Protein AF-M4BR35-F1 (afdb_monomer_lite)

pLDDT: mean 74.34, std 23.54, range [33.91, 97.56]

Organism: Hyaloperonospora arabidopsidis (strain Emoy2) (NCBI:txid559515)

Sequence (180 aa):
MVWLHRPTLPHSISLPHTEIKCNARQTLQVVRNRQRARSVISALSMPTARTSEDPALSSRKRKTDDFEWEASKENVMPLKRGRNVVDLNQALRAHDSVQTKLRLETEMKTREAAIAAYAGDDPLAHWLEYVRWLEVQMPEDTRKKFKVLEKCTRELKDDRKYRNDMRYVRLWIQYVRSVL

Structure (mmCIF, N/CA/C/O backbone):
data_AF-M4BR35-F1
#
_entry.id   AF-M4BR35-F1
#
loop_
_atom_site.group_PDB
_atom_site.id
_atom_site.type_symbol
_atom_site.label_atom_id
_atom_site.label_alt_id
_atom_site.label_comp_id
_atom_site.label_asym_id
_atom_site.label_entity_id
_atom_site.label_seq_id
_atom_site.pdbx_PDB_ins_code
_atom_site.Cartn_x
_atom_site.Cartn_y
_atom_site.Cartn_z
_atom_site.occupancy
_atom_site.B_iso_or_equiv
_atom_site.auth_seq_id
_atom_site.auth_comp_id
_atom_site.auth_asym_id
_atom_site.auth_atom_id
_atom_site.pdbx_PDB_model_num
ATOM 1 N N . MET A 1 1 ? 7.919 -36.084 62.507 1.00 41.22 1 MET A N 1
ATOM 2 C CA . MET A 1 1 ? 7.441 -36.884 61.360 1.00 41.22 1 MET A CA 1
ATOM 3 C C . MET A 1 1 ? 6.099 -36.337 60.903 1.00 41.22 1 MET A C 1
ATOM 5 O O . MET A 1 1 ? 5.109 -36.693 61.513 1.00 41.22 1 MET A O 1
ATOM 9 N N . VAL A 1 2 ? 6.057 -35.480 59.879 1.00 37.47 2 VAL A N 1
ATOM 10 C CA . VAL A 1 2 ? 4.869 -35.292 59.024 1.00 37.47 2 VAL A CA 1
ATOM 11 C C . VAL A 1 2 ? 5.390 -34.863 57.652 1.00 37.47 2 VAL A C 1
ATOM 13 O O . VAL A 1 2 ? 5.970 -33.790 57.509 1.00 37.47 2 VAL A O 1
ATOM 16 N N . TRP A 1 3 ? 5.262 -35.750 56.670 1.00 36.62 3 TRP A N 1
ATOM 17 C CA . TRP A 1 3 ? 5.590 -35.493 55.272 1.00 36.62 3 TRP A CA 1
ATOM 18 C C . TRP A 1 3 ? 4.467 -34.658 54.652 1.00 36.62 3 TRP A C 1
ATOM 20 O O . TRP A 1 3 ? 3.319 -35.099 54.628 1.00 36.62 3 TRP A O 1
ATOM 30 N N . LEU A 1 4 ? 4.787 -33.462 54.147 1.00 40.19 4 LEU A N 1
ATOM 31 C CA . LEU A 1 4 ? 3.854 -32.668 53.349 1.00 40.19 4 LEU A CA 1
ATOM 32 C C . LEU A 1 4 ? 3.555 -33.400 52.033 1.00 40.19 4 LEU A C 1
ATOM 34 O O . LEU A 1 4 ? 4.441 -33.590 51.200 1.00 40.19 4 LEU A O 1
ATOM 38 N N . HIS A 1 5 ? 2.296 -33.788 51.842 1.00 39.56 5 HIS A N 1
ATOM 39 C CA . HIS A 1 5 ? 1.779 -34.213 50.546 1.00 39.56 5 HIS A CA 1
ATOM 40 C C . HIS A 1 5 ? 1.753 -33.021 49.585 1.00 39.56 5 HIS A C 1
ATOM 42 O O . HIS A 1 5 ? 1.086 -32.015 49.819 1.00 39.56 5 HIS A O 1
ATOM 48 N N . ARG A 1 6 ? 2.518 -33.150 48.501 1.00 41.19 6 ARG A N 1
ATOM 49 C CA . ARG A 1 6 ? 2.581 -32.211 47.382 1.00 41.19 6 ARG A CA 1
ATOM 50 C C . ARG A 1 6 ? 1.513 -32.606 46.348 1.00 41.19 6 ARG A C 1
ATOM 52 O O . ARG A 1 6 ? 1.383 -33.798 46.073 1.00 41.19 6 ARG A O 1
ATOM 59 N N . PRO A 1 7 ? 0.766 -31.652 45.768 1.00 41.94 7 PRO A N 1
ATOM 60 C CA . PRO A 1 7 ? -0.259 -31.948 44.773 1.00 41.94 7 PRO A CA 1
ATOM 61 C C . PRO A 1 7 ? 0.361 -32.427 43.454 1.00 41.94 7 PRO A C 1
ATOM 63 O O . PRO A 1 7 ? 1.405 -31.937 43.013 1.00 41.94 7 PRO A O 1
ATOM 66 N N . THR A 1 8 ? -0.300 -33.405 42.842 1.00 47.12 8 THR A N 1
ATOM 67 C CA . THR A 1 8 ? 0.032 -34.022 41.558 1.00 47.12 8 THR A CA 1
ATOM 68 C C . THR A 1 8 ? -0.237 -33.057 40.399 1.00 47.12 8 THR A C 1
ATOM 70 O O . THR A 1 8 ? -1.318 -32.489 40.271 1.00 47.12 8 THR A O 1
ATOM 73 N N . LEU A 1 9 ? 0.771 -32.864 39.546 1.00 48.06 9 LEU A N 1
ATOM 74 C CA . LEU A 1 9 ? 0.656 -32.160 38.266 1.00 48.06 9 LEU A CA 1
ATOM 75 C C . LEU A 1 9 ? 0.062 -33.114 37.215 1.00 48.06 9 LEU A C 1
ATOM 77 O O . LEU A 1 9 ? 0.512 -34.260 37.145 1.00 48.06 9 LEU A O 1
ATOM 81 N N . PRO A 1 10 ? -0.889 -32.680 36.369 1.00 43.38 10 PRO A N 1
ATOM 82 C CA . PRO A 1 10 ? -1.291 -33.459 35.211 1.00 43.38 10 PRO A CA 1
ATOM 83 C C . PRO A 1 10 ? -0.211 -33.423 34.119 1.00 43.38 10 PRO A C 1
ATOM 85 O O . PRO A 1 10 ? 0.527 -32.453 33.946 1.00 43.38 10 PRO A O 1
ATOM 88 N N . HIS A 1 11 ? -0.138 -34.547 33.420 1.00 37.94 11 HIS A N 1
ATOM 89 C CA . HIS A 1 11 ? 0.906 -34.983 32.507 1.00 37.94 11 HIS A CA 1
ATOM 90 C C . HIS A 1 11 ? 1.257 -33.992 31.386 1.00 37.94 11 HIS A C 1
ATOM 92 O O . HIS A 1 11 ? 0.390 -33.468 30.689 1.00 37.94 11 HIS A O 1
ATOM 98 N N . SER A 1 12 ? 2.565 -33.812 31.171 1.00 39.19 12 SER A N 1
ATOM 99 C CA . SER A 1 12 ? 3.146 -33.167 29.995 1.00 39.19 12 SER A CA 1
ATOM 100 C C . SER A 1 12 ? 2.743 -33.909 28.720 1.00 39.19 12 SER A C 1
ATOM 102 O O . SER A 1 12 ? 3.175 -35.034 28.481 1.00 39.19 12 SER A O 1
ATOM 104 N N . ILE A 1 13 ? 1.951 -33.254 27.876 1.00 39.59 13 ILE A N 1
ATOM 105 C CA . ILE A 1 13 ? 1.750 -33.657 26.485 1.00 39.59 13 ILE A CA 1
ATOM 106 C C . ILE A 1 13 ? 2.968 -33.162 25.705 1.00 39.59 13 ILE A C 1
ATOM 108 O O . ILE A 1 13 ? 3.185 -31.961 25.545 1.00 39.59 13 ILE A O 1
ATOM 112 N N . SER A 1 14 ? 3.789 -34.104 25.253 1.00 39.69 14 SER A N 1
ATOM 113 C CA . SER A 1 14 ? 4.893 -33.869 24.329 1.00 39.69 14 SER A CA 1
ATOM 114 C C . SER A 1 14 ? 4.343 -33.451 22.962 1.00 39.69 14 SER A C 1
ATOM 116 O O . SER A 1 14 ? 3.806 -34.278 22.224 1.00 39.69 14 SER A O 1
ATOM 118 N N . LEU A 1 15 ? 4.482 -32.173 22.612 1.00 44.53 15 LEU A N 1
ATOM 119 C CA . LEU A 1 15 ? 4.311 -31.706 21.236 1.00 44.53 15 LEU A CA 1
ATOM 120 C C . LEU A 1 15 ? 5.561 -32.079 20.416 1.00 44.53 15 LEU A C 1
ATOM 122 O O . LEU A 1 15 ? 6.677 -31.828 20.879 1.00 44.53 15 LEU A O 1
ATOM 126 N N . PRO A 1 16 ? 5.421 -32.651 19.208 1.00 37.56 16 PRO A N 1
ATOM 127 C CA . PRO A 1 16 ? 6.561 -32.884 18.336 1.00 37.56 16 PRO A CA 1
ATOM 128 C C . PRO A 1 16 ? 7.120 -31.543 17.843 1.00 37.56 16 PRO A C 1
ATOM 130 O O . PRO A 1 16 ? 6.427 -30.736 17.226 1.00 37.56 16 PRO A O 1
ATOM 133 N N . HIS A 1 17 ? 8.401 -31.321 18.125 1.00 34.62 17 HIS A N 1
ATOM 134 C CA . HIS A 1 17 ? 9.188 -30.195 17.642 1.00 34.62 17 HIS A CA 1
ATOM 135 C C . HIS A 1 17 ? 9.397 -30.322 16.126 1.00 34.62 17 HIS A C 1
ATOM 137 O O . HIS A 1 17 ? 10.342 -30.964 15.665 1.00 34.62 17 HIS A O 1
ATOM 143 N N . THR A 1 18 ? 8.514 -29.724 15.329 1.00 39.00 18 THR A N 1
ATOM 144 C CA . THR A 1 18 ? 8.791 -29.499 13.908 1.00 39.00 18 THR A CA 1
ATOM 145 C C . THR A 1 18 ? 9.666 -28.260 13.781 1.00 39.00 18 THR A C 1
ATOM 147 O O . THR A 1 18 ? 9.183 -27.129 13.832 1.00 39.00 18 THR A O 1
ATOM 150 N N . GLU A 1 19 ? 10.971 -28.482 13.620 1.00 34.25 19 GLU A N 1
ATOM 151 C CA . GLU A 1 19 ? 11.902 -27.466 13.137 1.00 34.25 19 GLU A CA 1
ATOM 152 C C . GLU A 1 19 ? 11.433 -26.959 11.769 1.00 34.25 19 GLU A C 1
ATOM 154 O O . GLU A 1 19 ? 11.676 -27.586 10.736 1.00 34.25 19 GLU A O 1
ATOM 159 N N . ILE A 1 20 ? 10.798 -25.789 11.734 1.00 38.06 20 ILE A N 1
ATOM 160 C CA . ILE A 1 20 ? 10.656 -25.028 10.495 1.00 38.06 20 ILE A CA 1
ATOM 161 C C . ILE A 1 20 ? 12.033 -24.430 10.202 1.00 38.06 20 ILE A C 1
ATOM 163 O O . ILE A 1 20 ? 12.362 -23.314 10.607 1.00 38.06 20 ILE A O 1
ATOM 167 N N . LYS A 1 21 ? 12.878 -25.202 9.511 1.00 34.31 21 LYS A N 1
ATOM 168 C CA . LYS A 1 21 ? 14.114 -24.693 8.911 1.00 34.31 21 LYS A CA 1
ATOM 169 C C . LYS A 1 21 ? 13.733 -23.699 7.817 1.00 34.31 21 LYS A C 1
ATOM 171 O O . LYS A 1 21 ? 13.476 -24.062 6.674 1.00 34.31 21 LYS A O 1
ATOM 176 N N . CYS A 1 22 ? 13.683 -22.425 8.196 1.00 38.78 22 CYS A N 1
ATOM 177 C CA . CYS A 1 22 ? 13.544 -21.297 7.289 1.00 38.78 22 CYS A CA 1
ATOM 178 C C . CYS A 1 22 ? 14.771 -21.272 6.363 1.00 38.78 22 CYS A C 1
ATOM 180 O O . CYS A 1 22 ? 15.857 -20.837 6.751 1.00 38.78 22 CYS A O 1
ATOM 182 N N . ASN A 1 23 ? 14.629 -21.816 5.151 1.00 42.66 23 ASN A N 1
ATOM 183 C CA . ASN A 1 23 ? 15.702 -21.882 4.165 1.00 42.66 23 ASN A CA 1
ATOM 184 C C . ASN A 1 23 ? 15.922 -20.500 3.526 1.00 42.66 23 ASN A C 1
ATOM 186 O O . ASN A 1 23 ? 15.567 -20.247 2.378 1.00 42.66 23 ASN A O 1
ATOM 190 N N . ALA A 1 24 ? 16.541 -19.595 4.280 1.00 45.62 24 ALA A N 1
ATOM 191 C CA . ALA A 1 24 ? 16.935 -18.260 3.833 1.00 45.62 24 ALA A CA 1
ATOM 192 C C . ALA A 1 24 ? 18.138 -18.263 2.859 1.00 45.62 24 ALA A C 1
ATOM 194 O O . ALA A 1 24 ? 18.714 -17.211 2.589 1.00 45.62 24 ALA A O 1
ATOM 195 N N . ARG A 1 25 ? 18.555 -19.428 2.335 1.00 41.41 25 ARG A N 1
ATOM 196 C CA . ARG A 1 25 ? 19.744 -19.558 1.472 1.00 41.41 25 ARG A CA 1
ATOM 197 C C . ARG A 1 25 ? 19.449 -19.743 -0.017 1.00 41.41 25 ARG A C 1
ATOM 199 O O . ARG A 1 25 ? 20.363 -19.546 -0.811 1.00 41.41 25 ARG A O 1
ATOM 206 N N . GLN A 1 26 ? 18.211 -20.020 -0.433 1.00 39.50 26 GLN A N 1
ATOM 207 C CA . GLN A 1 26 ? 17.897 -20.187 -1.866 1.00 39.50 26 GLN A CA 1
ATOM 208 C C . GLN A 1 26 ? 17.658 -18.871 -2.629 1.00 39.50 26 GLN A C 1
ATOM 210 O O . GLN A 1 26 ? 17.793 -18.836 -3.851 1.00 39.50 26 GLN A O 1
ATOM 215 N N . THR A 1 27 ? 17.412 -17.757 -1.939 1.00 42.88 27 THR A N 1
ATOM 216 C CA . THR A 1 27 ? 17.122 -16.452 -2.564 1.00 42.88 27 THR A CA 1
ATOM 217 C C . THR A 1 27 ? 18.364 -15.699 -3.058 1.00 42.88 27 THR A C 1
ATOM 219 O O . THR A 1 27 ? 18.249 -14.837 -3.925 1.00 42.88 27 THR A O 1
ATOM 222 N N . LEU A 1 28 ? 19.567 -16.030 -2.572 1.00 41.03 28 LEU A N 1
ATOM 223 C CA . LEU A 1 28 ? 20.805 -15.343 -2.982 1.00 41.03 28 LEU A CA 1
ATOM 224 C C . LEU A 1 28 ? 21.430 -15.919 -4.264 1.00 41.03 28 LEU A C 1
ATOM 226 O O . LEU A 1 28 ? 22.119 -15.197 -4.987 1.00 41.03 28 LEU A O 1
ATOM 230 N N . GLN A 1 29 ? 21.179 -17.191 -4.590 1.00 34.50 29 GLN A N 1
ATOM 231 C CA . GLN A 1 29 ? 21.752 -17.827 -5.785 1.00 34.50 29 GLN A CA 1
ATOM 232 C C . GLN A 1 29 ? 21.056 -17.402 -7.083 1.00 34.50 29 GLN A C 1
ATOM 234 O O . GLN A 1 29 ? 21.729 -17.213 -8.097 1.00 34.50 29 GLN A O 1
ATOM 239 N N . VAL A 1 30 ? 19.743 -17.161 -7.054 1.00 45.56 30 VAL A N 1
ATOM 240 C CA . VAL A 1 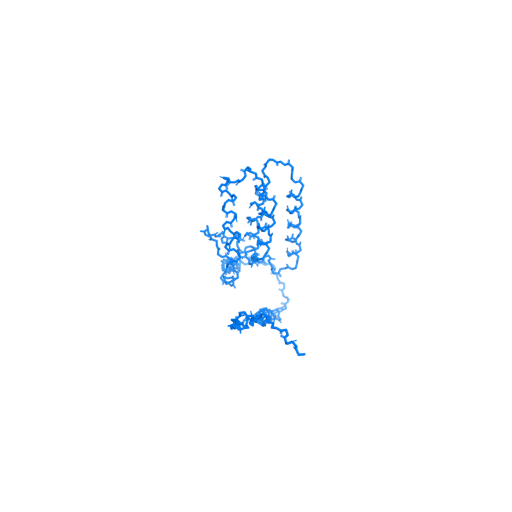30 ? 18.988 -16.725 -8.242 1.00 45.56 30 VAL A CA 1
ATOM 241 C C . VAL A 1 30 ? 19.337 -15.279 -8.622 1.00 45.56 30 VAL A C 1
ATOM 243 O O . VAL A 1 30 ? 19.578 -14.991 -9.794 1.00 45.56 30 VAL A O 1
ATOM 246 N N . VAL A 1 31 ? 19.485 -14.382 -7.639 1.00 45.69 31 VAL A N 1
ATOM 247 C CA . VAL A 1 31 ? 19.878 -12.976 -7.870 1.00 45.69 31 VAL A CA 1
ATOM 248 C C . VAL A 1 31 ? 21.315 -12.873 -8.399 1.00 45.69 31 VAL A C 1
ATOM 250 O O . VAL A 1 31 ? 21.578 -12.132 -9.348 1.00 45.69 31 VAL A O 1
ATOM 253 N N . ARG A 1 32 ? 22.239 -13.674 -7.848 1.00 38.03 32 ARG A N 1
ATOM 254 C CA . ARG A 1 32 ? 23.647 -13.707 -8.276 1.00 38.03 32 ARG A CA 1
ATOM 255 C C . ARG A 1 32 ? 23.819 -14.281 -9.688 1.00 38.03 32 ARG A C 1
ATOM 257 O O . ARG A 1 32 ? 24.641 -13.775 -10.454 1.00 38.03 32 ARG A O 1
ATOM 264 N N . ASN A 1 33 ? 23.018 -15.278 -10.070 1.00 40.47 33 ASN A N 1
ATOM 265 C CA . ASN A 1 33 ? 23.032 -15.824 -11.432 1.00 40.47 33 ASN A CA 1
ATOM 266 C C . ASN A 1 33 ? 22.436 -14.851 -12.465 1.00 40.47 33 ASN A C 1
ATOM 268 O O . ASN A 1 33 ? 22.933 -14.788 -13.591 1.00 40.47 33 ASN A O 1
ATOM 272 N N . ARG A 1 34 ? 21.458 -14.020 -12.073 1.00 46.47 34 ARG A N 1
ATOM 273 C CA . ARG A 1 34 ? 20.870 -12.979 -12.940 1.00 46.47 34 ARG A CA 1
ATOM 274 C C . ARG A 1 34 ? 21.866 -11.854 -13.267 1.00 46.47 34 ARG A C 1
ATOM 276 O O . ARG A 1 34 ? 21.879 -11.352 -14.388 1.00 46.47 34 ARG A O 1
ATOM 283 N N . GLN A 1 35 ? 22.748 -11.501 -12.326 1.00 43.22 35 GLN A N 1
ATOM 284 C CA . GLN A 1 35 ? 23.810 -10.504 -12.539 1.00 43.22 35 GLN A CA 1
ATOM 285 C C . GLN A 1 35 ? 24.955 -11.027 -13.420 1.00 43.22 35 GLN A C 1
ATOM 287 O O . GLN A 1 35 ? 25.467 -10.294 -14.266 1.00 43.22 35 GLN A O 1
ATOM 292 N N . ARG A 1 36 ? 25.338 -12.304 -13.277 1.00 42.38 36 ARG A N 1
ATOM 293 C CA . ARG A 1 36 ? 26.469 -12.872 -14.030 1.00 42.38 36 ARG A CA 1
ATOM 294 C C . ARG A 1 36 ? 26.145 -13.112 -15.508 1.00 42.38 36 ARG A C 1
ATOM 296 O O . ARG A 1 36 ? 27.013 -12.883 -16.341 1.00 42.38 36 ARG A O 1
ATOM 303 N N . ALA A 1 37 ? 24.906 -13.488 -15.841 1.00 42.38 37 ALA A N 1
ATOM 304 C CA . ALA A 1 37 ? 24.472 -13.676 -17.231 1.00 42.38 37 ALA A CA 1
ATOM 305 C C . ALA A 1 37 ? 24.382 -12.354 -18.024 1.00 42.38 37 ALA A C 1
ATOM 307 O O . ALA A 1 37 ? 24.674 -12.333 -19.217 1.00 42.38 37 ALA A O 1
ATOM 308 N N . ARG A 1 38 ? 24.044 -11.234 -17.366 1.00 46.44 38 ARG A N 1
ATOM 309 C CA . ARG A 1 38 ? 23.969 -9.906 -18.007 1.00 46.44 38 ARG A CA 1
ATOM 310 C C . ARG A 1 38 ? 25.346 -9.265 -18.240 1.00 46.44 38 ARG A C 1
ATOM 312 O O . ARG A 1 38 ? 25.513 -8.530 -19.208 1.00 46.44 38 ARG A O 1
ATOM 319 N N . SER A 1 39 ? 26.347 -9.575 -17.410 1.00 42.03 39 SER A N 1
ATOM 320 C CA . SER A 1 39 ? 27.687 -8.973 -17.520 1.00 42.03 39 SER A CA 1
ATOM 321 C C . SER A 1 39 ? 28.486 -9.447 -18.743 1.00 42.03 39 SER A C 1
ATOM 323 O O . SER A 1 39 ? 29.379 -8.735 -19.190 1.00 42.03 39 SER A O 1
ATOM 325 N N . VAL A 1 40 ? 28.166 -10.618 -19.306 1.00 44.19 40 VAL A N 1
ATOM 326 C CA . VAL A 1 40 ? 28.890 -11.176 -20.466 1.00 44.19 40 VAL A CA 1
ATOM 327 C C . VAL A 1 40 ? 28.480 -10.502 -21.782 1.00 44.19 40 VAL A C 1
ATOM 329 O O . VAL A 1 40 ? 29.272 -10.440 -22.714 1.00 44.19 40 VAL A O 1
ATOM 332 N N . ILE A 1 41 ? 27.272 -9.931 -21.849 1.00 46.12 41 ILE A N 1
ATOM 333 C CA . ILE A 1 41 ? 26.757 -9.260 -23.057 1.00 46.12 41 ILE A CA 1
ATOM 334 C C . ILE A 1 41 ? 27.331 -7.836 -23.195 1.00 46.12 41 ILE A C 1
ATOM 336 O O . ILE A 1 41 ? 27.436 -7.314 -24.298 1.00 46.12 41 ILE A O 1
ATOM 340 N N . SER A 1 42 ? 27.775 -7.215 -22.095 1.00 42.03 42 SER A N 1
ATOM 341 C CA . SER A 1 42 ? 28.276 -5.832 -22.102 1.00 42.03 42 SER A CA 1
ATOM 342 C C . SER A 1 42 ? 29.715 -5.671 -22.618 1.00 42.03 42 SER A C 1
ATOM 344 O O . SER A 1 42 ? 30.138 -4.540 -22.842 1.00 42.03 42 SER A O 1
ATOM 346 N N . ALA A 1 43 ? 30.485 -6.752 -22.778 1.00 42.38 43 ALA A N 1
ATOM 347 C CA . ALA A 1 43 ? 31.926 -6.667 -23.051 1.00 42.38 43 ALA A CA 1
ATOM 348 C C . ALA A 1 43 ? 32.314 -6.716 -24.543 1.00 42.38 43 ALA A C 1
ATOM 350 O O . ALA A 1 43 ? 33.498 -6.679 -24.862 1.00 42.38 43 ALA A O 1
ATOM 351 N N . LEU A 1 44 ? 31.352 -6.774 -25.468 1.00 47.84 44 LEU A N 1
ATOM 352 C CA . LEU A 1 44 ? 31.623 -6.806 -26.909 1.00 47.84 44 LEU A CA 1
ATOM 353 C C . LEU A 1 44 ? 30.773 -5.768 -27.645 1.00 47.84 44 LEU A C 1
ATOM 355 O O . LEU A 1 44 ? 29.804 -6.115 -28.309 1.00 47.84 44 LEU A O 1
ATOM 359 N N . SER A 1 45 ? 31.138 -4.488 -27.544 1.00 42.59 45 SER A N 1
ATOM 360 C CA . SER A 1 45 ? 30.866 -3.534 -28.627 1.00 42.59 45 SER A CA 1
ATOM 361 C C . SER A 1 45 ? 31.730 -2.280 -28.479 1.00 42.59 45 SER A C 1
ATOM 363 O O . SER A 1 45 ? 31.533 -1.476 -27.572 1.00 42.59 45 SER A O 1
ATOM 365 N N . MET A 1 46 ? 32.691 -2.107 -29.388 1.00 41.00 46 MET A N 1
ATOM 366 C CA . MET A 1 46 ? 33.358 -0.822 -29.632 1.00 41.00 46 MET A CA 1
ATOM 367 C C . MET A 1 46 ? 32.424 0.101 -30.441 1.00 41.00 46 MET A C 1
ATOM 369 O O . MET A 1 46 ? 31.576 -0.410 -31.179 1.00 41.00 46 MET A O 1
ATOM 373 N N . PRO A 1 47 ? 32.550 1.438 -30.347 1.00 48.62 47 PRO A N 1
ATOM 374 C CA . PRO A 1 47 ? 31.687 2.352 -31.080 1.00 48.62 47 PRO A CA 1
ATOM 375 C C . PRO A 1 47 ? 32.253 2.632 -32.478 1.00 48.62 47 PRO A C 1
ATOM 377 O O . PRO A 1 47 ? 33.401 3.044 -32.635 1.00 48.62 47 PRO A O 1
ATOM 380 N N . THR A 1 48 ? 31.430 2.474 -33.512 1.00 34.72 48 THR A N 1
ATOM 381 C CA . THR A 1 48 ? 31.672 3.108 -34.813 1.00 34.72 48 THR A CA 1
ATOM 382 C C . THR A 1 48 ? 30.407 3.843 -35.234 1.00 34.72 48 THR A C 1
ATOM 384 O O . THR A 1 48 ? 29.303 3.314 -35.160 1.00 34.72 48 THR A O 1
ATOM 387 N N . ALA A 1 49 ? 30.583 5.112 -35.589 1.00 39.50 49 ALA A N 1
ATOM 388 C CA . ALA A 1 49 ? 29.530 6.076 -35.861 1.00 39.50 49 ALA A CA 1
ATOM 389 C C . ALA A 1 49 ? 28.701 5.749 -37.116 1.00 39.50 49 ALA A C 1
ATOM 391 O O . ALA A 1 49 ? 29.272 5.526 -38.184 1.00 39.50 49 ALA A O 1
ATOM 392 N N . ARG A 1 50 ? 27.370 5.860 -37.011 1.00 33.91 50 ARG A N 1
ATOM 393 C CA . ARG A 1 50 ? 26.506 6.752 -37.817 1.00 33.91 50 ARG A CA 1
ATOM 394 C C . ARG A 1 50 ? 25.030 6.484 -37.518 1.00 33.91 50 ARG A C 1
ATOM 396 O O . ARG A 1 50 ? 24.583 5.347 -37.481 1.00 33.91 50 ARG A O 1
ATOM 403 N N . THR A 1 51 ? 24.296 7.567 -37.307 1.00 48.50 51 THR A N 1
ATOM 404 C CA . THR A 1 51 ? 22.856 7.602 -37.067 1.00 48.50 51 THR A CA 1
ATOM 405 C C . THR A 1 51 ? 22.099 7.253 -38.349 1.00 48.50 51 THR A C 1
ATOM 407 O O . THR A 1 51 ? 22.064 8.049 -39.284 1.00 48.50 51 THR A O 1
ATOM 410 N N . SER A 1 52 ? 21.466 6.086 -38.378 1.00 45.47 52 SER A N 1
ATOM 411 C CA . SER A 1 52 ? 20.293 5.800 -39.207 1.00 45.47 52 SER A CA 1
ATOM 412 C C . SER A 1 52 ? 19.431 4.811 -38.428 1.00 45.47 52 SER A C 1
ATOM 414 O O . SER A 1 52 ? 19.829 3.668 -38.219 1.00 45.47 52 SER A O 1
ATOM 416 N N . GLU A 1 53 ? 18.298 5.271 -37.901 1.00 50.06 53 GLU A N 1
ATOM 417 C CA . GLU A 1 53 ? 17.397 4.412 -37.134 1.00 50.06 53 GLU A CA 1
ATOM 418 C C . GLU A 1 53 ? 16.717 3.403 -38.069 1.00 50.06 53 GLU A C 1
ATOM 420 O O . GLU A 1 53 ? 15.793 3.742 -38.807 1.00 50.06 53 GLU A O 1
ATOM 425 N N . ASP A 1 54 ? 17.184 2.152 -38.043 1.00 51.72 54 ASP A N 1
ATOM 426 C CA . ASP A 1 54 ? 16.591 1.057 -38.807 1.00 51.72 54 ASP A CA 1
ATOM 427 C C . ASP A 1 54 ? 15.213 0.663 -38.224 1.00 51.72 54 ASP A C 1
ATOM 429 O O . ASP A 1 54 ? 15.129 0.168 -37.089 1.00 51.72 54 ASP A O 1
ATOM 433 N N . PRO A 1 55 ? 14.107 0.772 -38.989 1.00 57.19 55 PRO A N 1
ATOM 434 C CA . PRO A 1 55 ? 12.749 0.486 -38.499 1.00 57.19 55 PRO A CA 1
ATOM 435 C C . PRO A 1 55 ? 12.537 -0.987 -38.093 1.00 57.19 55 PRO A C 1
ATOM 437 O O . PRO A 1 55 ? 11.626 -1.318 -37.321 1.00 57.19 55 PRO A O 1
ATOM 440 N N . ALA A 1 56 ? 13.403 -1.890 -38.561 1.00 57.88 56 ALA A N 1
ATOM 441 C CA . ALA A 1 56 ? 13.398 -3.301 -38.189 1.00 57.88 56 ALA A CA 1
ATOM 442 C C . ALA A 1 56 ? 13.842 -3.537 -36.730 1.00 57.88 56 ALA A C 1
ATOM 444 O O . ALA A 1 56 ? 13.321 -4.446 -36.074 1.00 57.88 56 ALA A O 1
ATOM 445 N N . LEU A 1 57 ? 14.742 -2.704 -36.190 1.00 53.81 57 LEU A N 1
ATOM 446 C CA . LEU A 1 57 ? 15.233 -2.827 -34.812 1.00 53.81 57 LEU A CA 1
ATOM 447 C C . LEU A 1 57 ? 14.160 -2.395 -33.799 1.00 53.81 57 LEU A C 1
ATOM 449 O O . LEU A 1 57 ? 13.921 -3.092 -32.813 1.00 53.81 57 LEU A O 1
ATOM 453 N N . SER A 1 58 ? 13.441 -1.306 -34.096 1.00 56.88 58 SER A N 1
ATOM 454 C CA . SER A 1 58 ? 12.265 -0.845 -33.333 1.00 56.88 58 SER A CA 1
ATOM 455 C C . SER A 1 58 ? 11.154 -1.903 -33.296 1.00 56.88 58 SER A C 1
ATOM 457 O O . SER A 1 58 ? 10.544 -2.162 -32.257 1.00 56.88 58 SER A O 1
ATOM 459 N N . SER A 1 59 ? 10.926 -2.578 -34.423 1.00 54.81 59 SER A N 1
ATOM 460 C CA . SER A 1 59 ? 9.910 -3.630 -34.539 1.00 54.81 59 SER A CA 1
ATOM 461 C C . SER A 1 59 ? 10.284 -4.905 -33.775 1.00 54.81 59 SER A C 1
ATOM 463 O O . SER A 1 59 ? 9.413 -5.568 -33.213 1.00 54.81 59 SER A O 1
ATOM 465 N N . ARG A 1 60 ? 11.578 -5.245 -33.710 1.00 53.59 60 ARG A N 1
ATOM 466 C CA . ARG A 1 60 ? 12.074 -6.391 -32.935 1.00 53.59 60 ARG A CA 1
ATOM 467 C C . ARG A 1 60 ? 12.097 -6.098 -31.433 1.00 53.59 60 ARG A C 1
ATOM 469 O O . ARG A 1 60 ? 11.695 -6.964 -30.668 1.00 53.59 60 ARG A O 1
ATOM 476 N N . LYS A 1 61 ? 12.471 -4.877 -31.030 1.00 54.69 61 LYS A N 1
ATOM 477 C CA . LYS A 1 61 ? 12.455 -4.427 -29.628 1.00 54.69 61 LYS A CA 1
ATOM 478 C C . LYS A 1 61 ? 11.043 -4.413 -29.033 1.00 54.69 61 LYS A C 1
ATOM 480 O O . LYS A 1 61 ? 10.876 -4.862 -27.907 1.00 54.69 61 LYS A O 1
ATOM 485 N N . ARG A 1 62 ? 10.029 -4.007 -29.812 1.00 56.19 62 ARG A N 1
ATOM 486 C CA . ARG A 1 62 ? 8.610 -4.097 -29.412 1.00 56.19 62 ARG A CA 1
ATOM 487 C C . ARG A 1 62 ? 8.160 -5.529 -29.099 1.00 56.19 62 ARG A C 1
ATOM 489 O O . ARG A 1 62 ? 7.447 -5.728 -28.131 1.00 56.19 62 ARG A O 1
ATOM 496 N N . LYS A 1 63 ? 8.614 -6.524 -29.870 1.00 56.41 63 LYS A N 1
ATOM 497 C CA . LYS A 1 63 ? 8.240 -7.930 -29.641 1.00 56.41 63 LYS A CA 1
ATOM 498 C C . LYS A 1 63 ? 8.844 -8.515 -28.367 1.00 56.41 63 LYS A C 1
ATOM 500 O O . LYS A 1 63 ? 8.169 -9.279 -27.699 1.00 56.41 63 LYS A O 1
ATOM 505 N N . THR A 1 64 ? 10.096 -8.197 -28.035 1.00 60.19 64 THR A N 1
ATOM 506 C CA . THR A 1 64 ? 10.719 -8.665 -26.781 1.00 60.19 64 THR A CA 1
ATOM 507 C C . THR A 1 64 ? 10.073 -8.019 -25.561 1.00 60.19 64 THR A C 1
ATOM 509 O O . THR A 1 64 ? 9.892 -8.665 -24.534 1.00 60.19 64 THR A O 1
ATOM 512 N N . ASP A 1 65 ? 9.690 -6.754 -25.709 1.00 62.47 65 ASP A N 1
ATOM 513 C CA . ASP A 1 65 ? 9.055 -5.949 -24.676 1.00 62.47 65 ASP A CA 1
ATOM 514 C C . ASP A 1 65 ? 7.719 -6.544 -24.183 1.00 62.47 65 ASP A C 1
ATOM 516 O O . ASP A 1 65 ? 7.387 -6.405 -23.001 1.00 62.47 65 ASP A O 1
ATOM 520 N N . ASP A 1 66 ? 6.982 -7.244 -25.045 1.00 67.94 66 ASP A N 1
ATOM 521 C CA . ASP A 1 66 ? 5.687 -7.845 -24.712 1.00 67.94 66 ASP A CA 1
ATOM 522 C C . ASP A 1 66 ? 5.792 -9.039 -23.737 1.00 67.94 66 ASP A C 1
ATOM 524 O O . ASP A 1 66 ? 4.817 -9.339 -23.042 1.00 67.94 66 ASP A O 1
ATOM 528 N N . PHE A 1 67 ? 6.967 -9.676 -23.615 1.00 77.12 67 PHE A N 1
ATOM 529 C CA . PHE A 1 67 ? 7.175 -10.909 -22.831 1.00 77.12 67 PHE A CA 1
ATOM 530 C C . PHE A 1 67 ? 7.948 -10.720 -21.517 1.00 77.12 67 PHE A C 1
ATOM 532 O O . PHE A 1 67 ? 8.286 -11.701 -20.861 1.00 77.12 67 PHE A O 1
ATOM 539 N N . GLU A 1 68 ? 8.216 -9.489 -21.073 1.00 78.00 68 GLU A N 1
ATOM 540 C CA . GLU A 1 68 ? 8.918 -9.258 -19.794 1.00 78.00 68 GLU A CA 1
ATOM 541 C C . GLU A 1 68 ? 8.216 -9.933 -18.598 1.00 78.00 68 GLU A C 1
ATOM 543 O O . GLU A 1 68 ? 8.865 -10.506 -17.719 1.00 78.00 68 GLU A O 1
ATOM 548 N N . TRP A 1 69 ? 6.880 -9.955 -18.587 1.00 81.69 69 TRP A N 1
ATOM 549 C CA . TRP A 1 69 ? 6.103 -10.670 -17.572 1.00 81.69 69 TRP A CA 1
ATOM 550 C C . TRP A 1 69 ? 6.374 -12.182 -17.537 1.00 81.69 69 TRP A C 1
ATOM 552 O O . TRP A 1 69 ? 6.256 -12.783 -16.471 1.00 81.69 69 TRP A O 1
ATOM 562 N N . GLU A 1 70 ? 6.766 -12.807 -18.651 1.00 84.69 70 GLU A N 1
ATOM 563 C CA . GLU A 1 70 ? 7.061 -14.242 -18.712 1.00 84.69 70 GLU A CA 1
ATOM 564 C C . GLU A 1 70 ? 8.311 -14.582 -17.889 1.00 84.69 70 GLU A C 1
ATOM 566 O O . GLU A 1 70 ? 8.339 -15.594 -17.184 1.00 84.69 70 GLU A O 1
ATOM 571 N N . ALA A 1 71 ? 9.306 -13.688 -17.894 1.00 83.50 71 ALA A N 1
ATOM 572 C CA . ALA A 1 71 ? 10.526 -13.821 -17.100 1.00 83.50 71 ALA A CA 1
ATOM 573 C C . ALA A 1 71 ? 10.299 -13.599 -15.590 1.00 83.50 71 ALA A C 1
ATOM 575 O O . ALA A 1 71 ? 11.116 -14.043 -14.779 1.00 83.50 71 ALA A O 1
ATOM 576 N N . SER A 1 72 ? 9.205 -12.929 -15.209 1.00 83.12 72 SER A N 1
ATOM 577 C CA . SER A 1 72 ? 8.855 -12.603 -13.816 1.00 83.12 72 SER A CA 1
ATOM 578 C C . SER A 1 72 ? 7.576 -13.288 -13.314 1.00 83.12 72 SER A C 1
ATOM 580 O O . SER A 1 72 ? 7.127 -12.994 -12.206 1.00 83.12 72 SER A O 1
ATOM 582 N N . LYS A 1 73 ? 6.991 -14.225 -14.068 1.00 84.44 73 LYS A N 1
ATOM 583 C CA . LYS A 1 73 ? 5.678 -14.824 -13.756 1.00 84.44 73 LYS A CA 1
ATOM 584 C C . LYS A 1 73 ? 5.589 -15.482 -12.372 1.00 84.44 73 LYS A C 1
ATOM 586 O O . LYS A 1 73 ? 4.550 -15.392 -11.733 1.00 84.44 73 LYS A O 1
ATOM 591 N N . GLU A 1 74 ? 6.688 -16.059 -11.883 1.00 84.56 74 GLU A N 1
ATOM 592 C CA . GLU A 1 74 ? 6.762 -16.704 -10.560 1.00 84.56 74 GLU A CA 1
ATOM 593 C C . GLU A 1 74 ? 6.814 -15.694 -9.398 1.00 84.56 74 GLU A C 1
ATOM 595 O O . GLU A 1 74 ? 6.537 -16.042 -8.254 1.00 84.56 74 GLU A O 1
ATOM 600 N N . ASN A 1 75 ? 7.161 -14.433 -9.678 1.00 85.88 75 ASN A N 1
ATOM 601 C CA . ASN A 1 75 ? 7.281 -13.377 -8.669 1.00 85.88 75 ASN A CA 1
ATOM 602 C C . ASN A 1 75 ? 6.039 -12.480 -8.605 1.00 85.88 75 ASN A C 1
ATOM 604 O O . ASN A 1 75 ? 5.849 -11.761 -7.628 1.00 85.88 75 ASN A O 1
ATOM 608 N N . VAL A 1 76 ? 5.192 -12.489 -9.637 1.00 87.12 76 VAL A N 1
ATOM 609 C CA . VAL A 1 76 ? 4.025 -11.606 -9.734 1.00 87.12 76 VAL A CA 1
ATOM 610 C C . VAL A 1 76 ? 2.839 -12.195 -8.969 1.00 87.12 76 VAL A C 1
ATOM 612 O O . VAL A 1 76 ? 2.364 -13.287 -9.271 1.00 87.12 76 VAL A O 1
ATOM 615 N N . MET A 1 77 ? 2.280 -11.437 -8.017 1.00 86.50 77 MET A N 1
ATOM 616 C CA . MET A 1 77 ? 1.115 -11.899 -7.250 1.00 86.50 77 MET A CA 1
ATOM 617 C C . MET A 1 77 ? -0.121 -12.082 -8.160 1.00 86.50 77 MET A C 1
ATOM 619 O O . MET A 1 77 ? -0.481 -11.137 -8.882 1.00 86.50 77 MET A O 1
ATOM 623 N N . PRO A 1 78 ? -0.839 -13.219 -8.072 1.00 88.50 78 PRO A N 1
ATOM 624 C CA . PRO A 1 78 ? -2.084 -13.424 -8.803 1.00 88.50 78 PRO A CA 1
ATOM 625 C C . PRO A 1 78 ? -3.210 -12.530 -8.262 1.00 88.50 78 PRO A C 1
ATOM 627 O O . PRO A 1 78 ? -3.425 -12.421 -7.053 1.00 88.50 78 PRO A O 1
ATOM 630 N N . LEU A 1 79 ? -3.977 -11.913 -9.165 1.00 89.12 79 LEU A N 1
ATOM 631 C CA . LEU A 1 79 ? -5.157 -11.111 -8.829 1.00 89.12 79 LEU A CA 1
ATOM 632 C C . LEU A 1 79 ? -6.408 -11.733 -9.452 1.00 89.12 79 LEU A C 1
ATOM 634 O O . LEU A 1 79 ? -6.422 -12.034 -10.641 1.00 89.12 79 LEU A O 1
ATOM 638 N N . LYS A 1 80 ? -7.502 -11.842 -8.681 1.00 86.00 80 LYS A N 1
ATOM 639 C CA . LYS A 1 80 ? -8.783 -12.402 -9.167 1.00 86.00 80 LYS A CA 1
ATOM 640 C C . LYS A 1 80 ? -9.363 -11.657 -10.375 1.00 86.00 80 LYS A C 1
ATOM 642 O O . LYS A 1 80 ? -10.069 -12.251 -11.174 1.00 86.00 80 LYS A O 1
ATOM 647 N N . ARG A 1 81 ? -9.084 -10.355 -10.477 1.00 88.12 81 ARG A N 1
ATOM 648 C CA . ARG A 1 81 ? -9.532 -9.486 -11.575 1.00 88.12 81 ARG A CA 1
ATOM 649 C C . ARG A 1 81 ? -8.572 -9.459 -12.773 1.00 88.12 81 ARG A C 1
ATOM 651 O O . ARG A 1 81 ? -8.828 -8.731 -13.720 1.00 88.12 81 ARG A O 1
ATOM 658 N N . GLY A 1 82 ? -7.450 -10.178 -12.700 1.00 91.06 82 GLY A N 1
ATOM 659 C CA . GLY A 1 82 ? -6.356 -10.063 -13.663 1.00 91.06 82 GLY A CA 1
ATOM 660 C C . GLY A 1 82 ? -5.498 -8.803 -13.482 1.00 91.06 82 GLY A C 1
ATOM 661 O O . GLY A 1 82 ? -5.631 -8.061 -12.502 1.00 91.06 82 GLY A O 1
ATOM 662 N N . ARG A 1 83 ? -4.579 -8.595 -14.431 1.00 92.19 83 ARG A N 1
ATOM 663 C CA . ARG A 1 83 ? -3.652 -7.455 -14.520 1.00 92.19 83 ARG A CA 1
ATOM 664 C C . ARG A 1 83 ? -3.634 -6.933 -15.955 1.00 92.19 83 ARG A C 1
ATOM 666 O O . ARG A 1 83 ? -3.795 -7.711 -16.889 1.00 92.19 83 ARG A O 1
ATOM 673 N N . ASN A 1 84 ? -3.399 -5.636 -16.119 1.00 92.12 84 ASN A N 1
ATOM 674 C CA . ASN A 1 84 ? -3.067 -5.079 -17.423 1.00 92.12 84 ASN A CA 1
ATOM 675 C C . ASN A 1 84 ? -1.610 -5.440 -17.753 1.00 92.12 84 ASN A C 1
ATOM 677 O O . ASN A 1 84 ? -0.712 -5.145 -16.964 1.00 92.12 84 ASN A O 1
ATOM 681 N N . VAL A 1 85 ? -1.388 -6.101 -18.892 1.00 89.94 85 VAL A N 1
ATOM 682 C CA . VAL A 1 85 ? -0.058 -6.575 -19.314 1.00 89.94 85 VAL A CA 1
ATOM 683 C C . VAL A 1 85 ? 0.891 -5.406 -19.590 1.00 89.94 85 VAL A C 1
ATOM 685 O O . VAL A 1 85 ? 2.069 -5.490 -19.253 1.00 89.94 85 VAL A O 1
ATOM 688 N N . VAL A 1 86 ? 0.380 -4.294 -20.126 1.00 90.06 86 VAL A N 1
ATOM 689 C CA . VAL A 1 86 ? 1.185 -3.102 -20.434 1.00 90.06 86 VAL A CA 1
ATOM 690 C C . VAL A 1 86 ? 1.726 -2.480 -19.148 1.00 90.06 86 VAL A C 1
ATOM 692 O O . VAL A 1 86 ? 2.938 -2.312 -19.007 1.00 90.06 86 VAL A O 1
ATOM 695 N N . ASP A 1 87 ? 0.844 -2.228 -18.176 1.00 90.25 87 ASP A N 1
ATOM 696 C CA . ASP A 1 87 ? 1.229 -1.664 -16.877 1.00 90.25 87 ASP A CA 1
ATOM 697 C C . ASP A 1 87 ? 2.181 -2.602 -16.122 1.00 90.25 87 ASP A C 1
ATOM 699 O O . ASP A 1 87 ? 3.131 -2.154 -15.479 1.00 90.25 87 ASP A O 1
ATOM 703 N N . LEU A 1 88 ? 1.952 -3.917 -16.225 1.00 90.00 88 LEU A N 1
ATOM 704 C CA . LEU A 1 88 ? 2.803 -4.928 -15.606 1.00 90.00 88 LEU A CA 1
ATOM 705 C C . LEU A 1 88 ? 4.216 -4.910 -16.197 1.00 90.00 88 LEU A C 1
ATOM 707 O O . LEU A 1 88 ? 5.182 -4.835 -15.441 1.00 90.00 88 LEU A O 1
ATOM 711 N N . ASN A 1 89 ? 4.348 -4.936 -17.524 1.00 90.38 89 ASN A N 1
ATOM 712 C CA . ASN A 1 89 ? 5.650 -4.878 -18.190 1.00 90.38 89 ASN A CA 1
ATOM 713 C C . ASN A 1 89 ? 6.388 -3.575 -17.845 1.00 90.38 89 ASN A C 1
ATOM 715 O O . ASN A 1 89 ? 7.589 -3.599 -17.572 1.00 90.38 89 ASN A O 1
ATOM 719 N N . GLN A 1 90 ? 5.676 -2.445 -17.784 1.00 88.62 90 GLN A N 1
ATOM 720 C CA . GLN A 1 90 ? 6.260 -1.169 -17.373 1.00 88.62 90 GLN A CA 1
ATOM 721 C C . GLN A 1 90 ? 6.780 -1.214 -15.928 1.00 88.62 90 GLN A C 1
ATOM 723 O O . GLN A 1 90 ? 7.923 -0.823 -15.683 1.00 88.62 90 GLN A O 1
ATOM 728 N N . ALA A 1 91 ? 5.977 -1.708 -14.983 1.00 89.25 91 ALA A N 1
ATOM 729 C CA . ALA A 1 91 ? 6.367 -1.811 -13.578 1.00 89.25 91 ALA A CA 1
ATOM 730 C C . ALA A 1 91 ? 7.576 -2.744 -13.383 1.00 89.25 91 ALA A C 1
ATOM 732 O O . ALA A 1 91 ? 8.528 -2.389 -12.684 1.00 89.25 91 ALA A O 1
ATOM 733 N N . LEU A 1 92 ? 7.578 -3.900 -14.057 1.00 87.69 92 LEU A N 1
ATOM 734 C CA . LEU A 1 92 ? 8.664 -4.882 -13.982 1.00 87.69 92 LEU A CA 1
ATOM 735 C C . LEU A 1 92 ? 9.997 -4.312 -14.481 1.00 87.69 92 LEU A C 1
ATOM 737 O O . LEU A 1 92 ? 11.017 -4.480 -13.816 1.00 87.69 92 LEU A O 1
ATOM 741 N N . ARG A 1 93 ? 9.996 -3.565 -15.592 1.00 83.88 93 ARG A N 1
ATOM 742 C CA . ARG A 1 93 ? 11.214 -2.897 -16.089 1.00 83.88 93 ARG A CA 1
ATOM 743 C C . ARG A 1 93 ? 11.700 -1.806 -15.153 1.00 83.88 93 ARG A C 1
ATOM 745 O O . ARG A 1 93 ? 12.902 -1.628 -14.964 1.00 83.88 93 ARG A O 1
ATOM 752 N N . ALA A 1 94 ? 10.767 -1.047 -14.587 1.00 83.31 94 ALA A N 1
ATOM 753 C CA . ALA A 1 94 ? 11.103 0.092 -13.754 1.00 83.31 94 ALA A CA 1
ATOM 754 C C . ALA A 1 94 ? 11.888 -0.356 -12.503 1.00 83.31 94 ALA A C 1
ATOM 756 O O . ALA A 1 94 ? 12.823 0.329 -12.088 1.00 83.31 94 ALA A O 1
ATOM 757 N N . HIS A 1 95 ? 11.576 -1.529 -11.949 1.00 80.94 95 HIS A N 1
ATOM 758 C CA . HIS A 1 95 ? 12.187 -2.067 -10.729 1.00 80.94 95 HIS A CA 1
ATOM 759 C C . HIS A 1 95 ? 13.684 -2.417 -10.812 1.00 80.94 95 HIS A C 1
ATOM 761 O O . HIS A 1 95 ? 14.318 -2.575 -9.762 1.00 80.94 95 HIS A O 1
ATOM 767 N N . ASP A 1 96 ? 14.271 -2.486 -12.010 1.00 77.00 96 ASP A N 1
ATOM 768 C CA . ASP A 1 96 ? 15.693 -2.812 -12.191 1.00 77.00 96 ASP A CA 1
ATOM 769 C C . ASP A 1 96 ? 16.634 -1.636 -11.842 1.00 77.00 96 ASP A C 1
ATOM 771 O O . ASP A 1 96 ? 17.807 -1.856 -11.531 1.00 77.00 96 ASP A O 1
ATOM 775 N N . SER A 1 97 ? 16.139 -0.390 -11.823 1.00 86.81 97 SER A N 1
ATOM 776 C CA . SER A 1 97 ? 16.949 0.810 -11.548 1.00 86.81 97 SER A CA 1
ATOM 777 C C . SER A 1 97 ? 16.839 1.299 -10.098 1.00 86.81 97 SER A C 1
ATOM 779 O O . SER A 1 97 ? 15.751 1.404 -9.528 1.00 86.81 97 SER A O 1
ATOM 781 N N . VAL A 1 98 ? 17.979 1.687 -9.509 1.00 89.38 98 VAL A N 1
ATOM 782 C CA . VAL A 1 98 ? 18.052 2.318 -8.174 1.00 89.38 98 VAL A CA 1
ATOM 783 C C . VAL A 1 98 ? 17.237 3.614 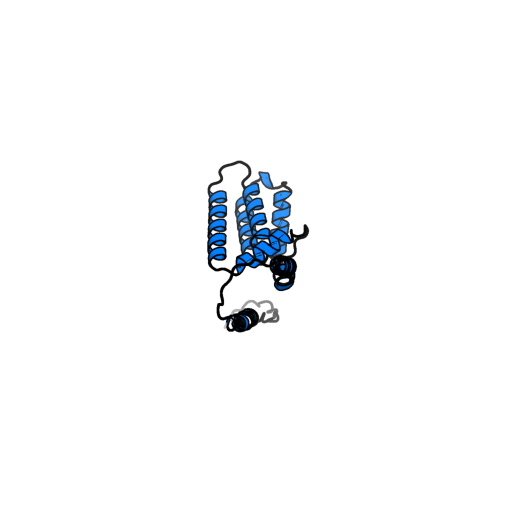-8.123 1.00 89.38 98 VAL A C 1
ATOM 785 O O . VAL A 1 98 ? 16.542 3.865 -7.140 1.00 89.38 98 VAL A O 1
ATOM 788 N N . GLN A 1 99 ? 17.268 4.412 -9.194 1.00 89.88 99 GLN A N 1
ATOM 789 C CA . GLN A 1 99 ? 16.527 5.674 -9.266 1.00 89.88 99 GLN A CA 1
ATOM 790 C C . GLN A 1 99 ? 15.015 5.446 -9.194 1.00 89.88 99 GLN A C 1
ATOM 792 O O . GLN A 1 99 ? 14.314 6.164 -8.481 1.00 89.88 99 GLN A O 1
ATOM 797 N N . THR A 1 100 ? 14.507 4.413 -9.870 1.00 88.00 100 THR A N 1
ATOM 798 C CA . THR A 1 100 ? 13.086 4.064 -9.794 1.00 88.00 100 THR A CA 1
ATOM 799 C C . THR A 1 100 ? 12.701 3.624 -8.390 1.00 88.00 100 THR A C 1
ATOM 801 O O . THR A 1 100 ? 11.663 4.047 -7.891 1.00 88.00 100 THR A O 1
ATOM 804 N N . LYS A 1 101 ? 13.528 2.808 -7.724 1.00 88.00 101 LYS A N 1
ATOM 805 C CA . LYS A 1 101 ? 13.247 2.379 -6.344 1.00 88.00 101 LYS A CA 1
ATOM 806 C C . LYS A 1 101 ? 13.103 3.578 -5.411 1.00 88.00 101 LYS A C 1
ATOM 808 O O . LYS A 1 101 ? 12.121 3.652 -4.679 1.00 88.00 101 LYS A O 1
ATOM 813 N N . LEU A 1 102 ? 14.011 4.551 -5.512 1.00 91.94 102 LEU A N 1
ATOM 814 C CA . LEU A 1 102 ? 13.938 5.787 -4.731 1.00 91.94 102 LEU A CA 1
ATOM 815 C C . LEU A 1 102 ? 12.674 6.604 -5.054 1.00 91.94 102 LEU A C 1
ATOM 817 O O . LEU A 1 102 ? 12.011 7.121 -4.150 1.00 91.94 102 LEU A O 1
ATOM 821 N N . ARG A 1 103 ? 12.306 6.695 -6.338 1.00 93.12 103 ARG A N 1
ATOM 822 C CA . ARG A 1 103 ? 11.064 7.352 -6.764 1.00 93.12 103 ARG A CA 1
ATOM 823 C C . ARG A 1 103 ? 9.835 6.667 -6.161 1.00 93.12 103 ARG A C 1
ATOM 825 O O . ARG A 1 103 ? 8.985 7.352 -5.605 1.00 93.12 103 ARG A O 1
ATOM 832 N N . LEU A 1 104 ? 9.755 5.339 -6.223 1.00 91.88 104 LEU A N 1
ATOM 833 C CA . LEU A 1 104 ? 8.647 4.569 -5.651 1.00 91.88 104 LEU A CA 1
ATOM 834 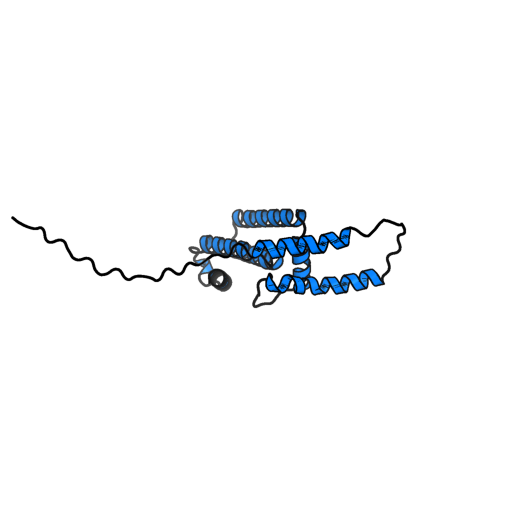C C . LEU A 1 104 ? 8.560 4.740 -4.134 1.00 91.88 104 LEU A C 1
ATOM 836 O O . LEU A 1 104 ? 7.469 4.911 -3.601 1.00 91.88 104 LEU A O 1
ATOM 840 N N . GLU A 1 105 ? 9.692 4.744 -3.433 1.00 92.19 105 GLU A N 1
ATOM 841 C CA . GLU A 1 105 ? 9.731 5.022 -1.993 1.00 92.19 105 GLU A CA 1
ATOM 842 C C . GLU A 1 105 ? 9.234 6.430 -1.662 1.00 92.19 105 GLU A C 1
ATOM 844 O O . GLU A 1 105 ? 8.511 6.618 -0.682 1.00 92.19 105 GLU A O 1
ATOM 849 N N . THR A 1 106 ? 9.577 7.414 -2.492 1.00 95.56 106 THR A N 1
ATOM 850 C CA . THR A 1 106 ? 9.061 8.781 -2.362 1.00 95.56 106 THR A CA 1
ATOM 851 C C . THR A 1 106 ? 7.549 8.805 -2.580 1.00 95.56 106 THR A C 1
ATOM 853 O O . THR A 1 106 ? 6.820 9.319 -1.736 1.00 95.56 106 THR A O 1
ATOM 856 N N . GLU A 1 107 ? 7.056 8.170 -3.646 1.00 95.44 107 GLU A N 1
ATOM 857 C CA . GLU A 1 107 ? 5.623 8.087 -3.952 1.00 95.44 107 GLU A CA 1
ATOM 858 C C . GLU A 1 107 ? 4.817 7.355 -2.863 1.00 95.44 107 GLU A C 1
ATOM 860 O O . GLU A 1 107 ? 3.670 7.730 -2.598 1.00 95.44 107 GLU A O 1
ATOM 865 N N . MET A 1 108 ? 5.408 6.347 -2.211 1.00 94.44 108 MET A N 1
ATOM 866 C CA . MET A 1 108 ? 4.828 5.686 -1.038 1.00 94.44 108 MET A CA 1
ATOM 867 C C . MET A 1 108 ? 4.688 6.658 0.131 1.00 94.44 108 MET A C 1
ATOM 869 O O . MET A 1 108 ? 3.598 6.788 0.685 1.00 94.44 108 MET A O 1
ATOM 873 N N . LYS A 1 109 ? 5.767 7.370 0.484 1.00 95.69 109 LYS A N 1
ATOM 874 C CA . LYS A 1 109 ? 5.749 8.356 1.576 1.00 95.69 109 LYS A CA 1
ATOM 875 C C . LYS A 1 109 ? 4.721 9.453 1.321 1.00 95.69 109 LYS A C 1
ATOM 877 O O . LYS A 1 109 ? 3.988 9.817 2.233 1.00 95.69 109 LYS A O 1
ATOM 882 N N . THR A 1 110 ? 4.626 9.943 0.085 1.00 96.69 110 THR A N 1
ATOM 883 C CA . THR A 1 110 ? 3.625 10.946 -0.299 1.00 96.69 110 THR A CA 1
ATOM 884 C C . THR A 1 110 ? 2.203 10.433 -0.090 1.00 96.69 110 THR A C 1
ATOM 886 O O . THR A 1 110 ? 1.369 11.166 0.431 1.00 96.69 110 THR A O 1
ATOM 889 N N . ARG A 1 111 ? 1.917 9.173 -0.443 1.00 95.75 111 ARG A N 1
ATOM 890 C CA . ARG A 1 111 ? 0.588 8.572 -0.234 1.00 95.75 111 ARG A CA 1
ATOM 891 C C . ARG A 1 111 ? 0.268 8.362 1.237 1.00 95.75 111 ARG A C 1
ATOM 893 O O . ARG A 1 111 ? -0.840 8.671 1.658 1.00 95.75 111 ARG A O 1
ATOM 900 N N . GLU A 1 112 ? 1.233 7.888 2.020 1.00 95.75 112 GLU A N 1
ATOM 901 C CA . GLU A 1 112 ? 1.064 7.754 3.470 1.00 95.75 112 GLU A CA 1
ATOM 902 C C . GLU A 1 112 ? 0.812 9.117 4.131 1.00 95.75 112 GLU A C 1
ATOM 904 O O . GLU A 1 112 ? -0.091 9.235 4.956 1.00 95.75 112 GLU A O 1
ATOM 909 N N . ALA A 1 113 ? 1.541 10.159 3.724 1.00 95.56 113 ALA A N 1
ATOM 910 C CA . ALA A 1 113 ? 1.321 11.520 4.207 1.00 95.56 113 ALA A CA 1
ATOM 911 C C . ALA A 1 113 ? -0.053 12.069 3.791 1.00 95.56 113 ALA A C 1
ATOM 913 O O . ALA A 1 113 ? -0.725 12.695 4.605 1.00 95.56 113 ALA A O 1
ATOM 914 N N . ALA A 1 114 ? -0.495 11.803 2.557 1.00 94.81 114 ALA A N 1
ATOM 915 C CA . ALA A 1 114 ? -1.812 12.215 2.078 1.00 94.81 114 ALA A CA 1
ATOM 916 C C . ALA A 1 114 ? -2.947 11.549 2.870 1.00 94.81 114 ALA A C 1
ATOM 918 O O . ALA A 1 114 ? -3.905 12.222 3.229 1.00 94.81 114 ALA A O 1
ATOM 919 N N . ILE A 1 115 ? -2.816 10.256 3.191 1.00 95.81 115 ILE A N 1
ATOM 920 C CA . ILE A 1 115 ? -3.770 9.545 4.054 1.00 95.81 115 ILE A CA 1
ATOM 921 C C . ILE A 1 115 ? -3.785 10.159 5.459 1.00 95.81 115 ILE A C 1
ATOM 923 O O . ILE A 1 115 ? -4.856 10.431 5.988 1.00 95.81 115 ILE A O 1
ATOM 927 N N . ALA A 1 116 ? -2.613 10.411 6.049 1.00 94.44 116 ALA A N 1
ATOM 928 C CA . ALA A 1 116 ? -2.512 10.967 7.398 1.00 94.44 116 ALA A CA 1
ATOM 929 C C . ALA A 1 116 ? -3.053 12.405 7.505 1.00 94.44 116 ALA A C 1
ATOM 931 O O . ALA A 1 116 ? -3.595 12.783 8.538 1.00 94.44 116 ALA A O 1
ATOM 932 N N . ALA A 1 117 ? -2.905 13.206 6.447 1.00 95.06 117 ALA A N 1
ATOM 933 C CA . ALA A 1 117 ? -3.403 14.578 6.384 1.00 95.06 117 ALA A CA 1
ATOM 934 C C . ALA A 1 117 ? -4.882 14.675 5.966 1.00 95.06 117 ALA A C 1
ATOM 936 O O . ALA A 1 117 ? -5.451 15.768 5.975 1.00 95.06 117 ALA A O 1
ATOM 937 N N . TYR A 1 118 ? -5.505 13.566 5.560 1.00 95.25 118 TYR A N 1
ATOM 938 C CA . TYR A 1 118 ? -6.873 13.574 5.066 1.00 95.25 118 TYR A CA 1
ATOM 939 C C . TYR A 1 118 ? -7.879 13.777 6.207 1.00 95.25 118 TYR A C 1
ATOM 941 O O . TYR A 1 118 ? -7.946 12.985 7.143 1.00 95.25 118 TYR A O 1
ATOM 949 N N . ALA A 1 119 ? -8.704 14.819 6.086 1.00 92.81 119 ALA A N 1
ATOM 950 C CA . ALA A 1 119 ? -9.718 15.197 7.075 1.00 92.81 119 ALA A CA 1
ATOM 951 C C . ALA A 1 119 ? -11.163 15.115 6.539 1.00 92.81 119 ALA A C 1
ATOM 953 O O . ALA A 1 119 ? -12.067 15.715 7.114 1.00 92.81 119 ALA A O 1
ATOM 954 N N . GLY A 1 120 ? -11.385 14.429 5.413 1.00 93.31 120 GLY A N 1
ATOM 955 C CA . GLY A 1 120 ? -12.716 14.288 4.814 1.00 93.31 120 GLY A CA 1
ATOM 956 C C . GLY A 1 120 ? -13.491 13.055 5.291 1.00 93.31 120 GLY A C 1
ATOM 957 O O . GLY A 1 120 ? -13.026 12.266 6.114 1.00 93.31 120 GLY A O 1
ATOM 958 N N . ASP A 1 121 ? -14.676 12.860 4.710 1.00 93.50 121 ASP A N 1
ATOM 959 C CA . ASP A 1 121 ? -15.644 11.865 5.185 1.00 93.50 121 ASP A CA 1
ATOM 960 C C . ASP A 1 121 ? -15.330 10.414 4.787 1.00 93.50 121 ASP A C 1
ATOM 962 O O . ASP A 1 121 ? -15.817 9.493 5.446 1.00 93.50 121 ASP A O 1
ATOM 966 N N . ASP A 1 122 ? -14.511 10.161 3.758 1.00 95.44 122 ASP A N 1
ATOM 967 C CA . ASP A 1 122 ? -14.200 8.801 3.274 1.00 95.44 122 ASP A CA 1
ATOM 968 C C . ASP A 1 122 ? -12.685 8.497 3.264 1.00 95.44 122 ASP A C 1
ATOM 970 O O . ASP A 1 122 ? -12.061 8.397 2.200 1.00 95.44 122 ASP A O 1
ATOM 974 N N . PRO A 1 123 ? -12.047 8.319 4.442 1.00 95.50 123 PRO A N 1
ATOM 975 C CA . PRO A 1 123 ? -10.657 7.869 4.516 1.00 95.50 123 PRO A CA 1
ATOM 976 C C . PRO A 1 123 ? -10.440 6.489 3.878 1.00 95.50 123 PRO A C 1
ATOM 978 O O . PRO A 1 123 ? -9.345 6.212 3.384 1.00 95.50 123 PRO A O 1
ATOM 981 N N . LEU A 1 124 ? -11.461 5.620 3.826 1.00 96.75 124 LEU A N 1
ATOM 982 C CA . LEU A 1 124 ? -11.340 4.293 3.216 1.00 96.75 124 LEU A CA 1
ATOM 983 C C . LEU A 1 124 ? -11.011 4.385 1.718 1.00 96.75 124 LEU A C 1
ATOM 985 O O . LEU A 1 124 ? -10.233 3.570 1.217 1.00 96.75 124 LEU A O 1
ATOM 989 N N . ALA A 1 125 ? -11.542 5.382 1.004 1.00 96.31 125 ALA A N 1
ATOM 990 C CA . ALA A 1 125 ? -11.218 5.602 -0.406 1.00 96.31 125 ALA A CA 1
ATOM 991 C C . ALA A 1 125 ? -9.705 5.765 -0.650 1.00 96.31 125 ALA A C 1
ATOM 993 O O . ALA A 1 125 ? -9.164 5.133 -1.561 1.00 96.31 125 ALA A O 1
ATOM 994 N N . HIS A 1 126 ? -9.013 6.523 0.205 1.00 96.62 126 HIS A N 1
ATOM 995 C CA . HIS A 1 126 ? -7.574 6.780 0.084 1.00 96.62 126 HIS A CA 1
ATOM 996 C C . HIS A 1 126 ? -6.750 5.513 0.337 1.00 96.62 126 HIS A C 1
ATOM 998 O O . HIS A 1 126 ? -5.795 5.219 -0.386 1.00 96.62 126 HIS A O 1
ATOM 1004 N N . TRP A 1 127 ? -7.170 4.695 1.306 1.00 97.25 127 TRP A N 1
ATOM 1005 C CA . TRP A 1 127 ? -6.572 3.381 1.539 1.00 97.25 127 TRP A CA 1
ATOM 1006 C C . TRP A 1 127 ? -6.738 2.446 0.339 1.00 97.25 127 TRP A C 1
ATOM 1008 O O . TRP A 1 127 ? -5.782 1.789 -0.076 1.00 97.25 127 TRP A O 1
ATOM 1018 N N . LEU A 1 128 ? -7.934 2.391 -0.252 1.00 97.00 128 LEU A N 1
ATOM 1019 C CA . LEU A 1 128 ? -8.209 1.551 -1.421 1.00 97.00 128 LEU A CA 1
ATOM 1020 C C . LEU A 1 128 ? -7.414 1.994 -2.648 1.00 97.00 128 LEU A C 1
ATOM 1022 O O . LEU A 1 128 ? -6.953 1.151 -3.424 1.00 97.00 128 LEU A O 1
ATOM 1026 N N . GLU A 1 129 ? -7.261 3.300 -2.843 1.00 96.38 129 GLU A N 1
ATOM 1027 C CA . GLU A 1 129 ? -6.414 3.847 -3.896 1.00 96.38 129 GLU A CA 1
ATOM 1028 C C . GLU A 1 129 ? -4.949 3.468 -3.675 1.00 96.38 129 GLU A C 1
ATOM 1030 O O . GLU A 1 129 ? -4.301 2.971 -4.599 1.00 96.38 129 GLU A O 1
ATOM 1035 N N . TYR A 1 130 ? -4.447 3.598 -2.446 1.00 97.12 130 TYR A N 1
ATOM 1036 C CA . TYR A 1 130 ? -3.069 3.240 -2.136 1.00 97.12 130 TYR A CA 1
ATOM 1037 C C . TYR A 1 130 ? -2.799 1.742 -2.336 1.00 97.12 130 TYR A C 1
ATOM 1039 O O . TYR A 1 130 ? -1.814 1.366 -2.977 1.00 97.12 130 TYR A O 1
ATOM 1047 N N . VAL A 1 131 ? -3.706 0.873 -1.879 1.00 95.88 131 VAL A N 1
ATOM 1048 C CA . VAL A 1 131 ? -3.610 -0.576 -2.117 1.00 95.88 131 VAL A CA 1
ATOM 1049 C C . VAL A 1 131 ? -3.596 -0.885 -3.616 1.00 95.88 131 VAL A C 1
ATOM 1051 O O . VAL A 1 131 ? -2.785 -1.693 -4.064 1.00 95.88 131 VAL A O 1
ATOM 1054 N N . ARG A 1 132 ? -4.446 -0.226 -4.410 1.00 94.50 132 ARG A N 1
ATOM 1055 C CA . ARG A 1 132 ? -4.486 -0.411 -5.869 1.00 94.50 132 ARG A CA 1
ATOM 1056 C C . ARG A 1 132 ? -3.196 0.050 -6.538 1.00 94.50 132 ARG A C 1
ATOM 1058 O O . ARG A 1 132 ? -2.698 -0.636 -7.425 1.00 94.50 132 ARG A O 1
ATOM 1065 N N . TRP A 1 133 ? -2.650 1.184 -6.108 1.00 95.38 133 TRP A N 1
ATOM 1066 C CA . TRP A 1 133 ? -1.369 1.681 -6.598 1.00 95.38 133 TRP A CA 1
ATOM 1067 C C . TRP A 1 133 ? -0.246 0.678 -6.309 1.00 95.38 133 TRP A C 1
ATOM 1069 O O . TRP A 1 133 ? 0.527 0.371 -7.212 1.00 95.38 133 TRP A O 1
ATOM 1079 N N . LEU A 1 134 ? -0.216 0.078 -5.112 1.00 94.56 134 LEU A N 1
ATOM 1080 C CA . LEU A 1 134 ? 0.746 -0.980 -4.782 1.00 94.56 134 LEU A CA 1
ATOM 1081 C C . LEU A 1 134 ? 0.587 -2.216 -5.670 1.00 94.56 134 LEU A C 1
ATOM 1083 O O . LEU A 1 134 ? 1.584 -2.772 -6.112 1.00 94.56 134 LEU A O 1
ATOM 1087 N N . GLU A 1 135 ? -0.640 -2.643 -5.969 1.00 93.25 135 GLU A N 1
ATOM 1088 C CA . GLU A 1 135 ? -0.870 -3.795 -6.852 1.00 93.25 135 GLU A CA 1
ATOM 1089 C C . GLU A 1 135 ? -0.305 -3.586 -8.263 1.00 93.25 135 GLU A C 1
ATOM 1091 O O . GLU A 1 135 ? 0.137 -4.556 -8.886 1.00 93.25 135 GLU A O 1
ATOM 1096 N N . VAL A 1 136 ? -0.330 -2.345 -8.759 1.00 92.50 136 VAL A N 1
ATOM 1097 C CA . VAL A 1 136 ? 0.170 -1.978 -10.090 1.00 92.50 136 VAL A CA 1
ATOM 1098 C C . VAL A 1 136 ? 1.675 -1.745 -10.065 1.00 92.50 136 VAL A C 1
ATOM 1100 O O . VAL A 1 136 ? 2.397 -2.379 -10.825 1.00 92.50 136 VAL A O 1
ATOM 1103 N N . GLN A 1 137 ? 2.146 -0.856 -9.189 1.00 92.56 137 GLN A N 1
ATOM 1104 C CA . GLN A 1 137 ? 3.548 -0.443 -9.164 1.00 92.56 137 GLN A CA 1
ATOM 1105 C C . GLN A 1 137 ? 4.452 -1.498 -8.549 1.00 92.56 137 GLN A C 1
ATOM 1107 O O . GLN A 1 137 ? 5.606 -1.595 -8.930 1.00 92.56 137 GLN A O 1
ATOM 1112 N N . MET A 1 138 ? 3.946 -2.298 -7.609 1.00 90.12 138 MET A N 1
ATOM 1113 C CA . MET A 1 138 ? 4.732 -3.288 -6.882 1.00 90.12 138 MET A CA 1
ATOM 1114 C C . MET A 1 138 ? 4.146 -4.696 -7.029 1.00 90.12 138 MET A C 1
ATOM 1116 O O . MET A 1 138 ? 3.714 -5.300 -6.045 1.00 90.12 138 MET A O 1
ATOM 1120 N N . PRO A 1 139 ? 4.151 -5.256 -8.255 1.00 89.56 139 PRO A N 1
ATOM 1121 C CA . PRO A 1 139 ? 3.519 -6.540 -8.546 1.00 89.56 139 PRO A CA 1
ATOM 1122 C C . PRO A 1 139 ? 4.132 -7.717 -7.772 1.00 89.56 139 PRO A C 1
ATOM 1124 O O . PRO A 1 139 ? 3.432 -8.704 -7.537 1.00 89.56 139 PRO A O 1
ATOM 1127 N N . GLU A 1 140 ? 5.401 -7.590 -7.373 1.00 86.62 140 GLU A N 1
ATOM 1128 C CA . GLU A 1 140 ? 6.197 -8.617 -6.688 1.00 86.62 140 GLU A CA 1
ATOM 1129 C C . GLU A 1 140 ? 6.210 -8.471 -5.150 1.00 86.62 140 GLU A C 1
ATOM 1131 O O . GLU A 1 140 ? 6.491 -9.429 -4.432 1.00 86.62 140 GLU A O 1
ATOM 1136 N N . ASP A 1 141 ? 5.898 -7.285 -4.605 1.00 84.94 141 ASP A N 1
ATOM 1137 C CA . ASP A 1 141 ? 6.073 -6.998 -3.172 1.00 84.94 141 ASP A CA 1
ATOM 1138 C C . ASP A 1 141 ? 4.772 -7.177 -2.382 1.00 84.94 141 ASP A C 1
ATOM 1140 O O . ASP A 1 141 ? 4.012 -6.243 -2.097 1.00 84.94 141 ASP A O 1
ATOM 1144 N N . THR A 1 142 ? 4.533 -8.422 -1.983 1.00 85.12 142 THR A N 1
ATOM 1145 C CA . THR A 1 142 ? 3.368 -8.800 -1.177 1.00 85.12 142 THR A CA 1
ATOM 1146 C C . THR A 1 142 ? 3.419 -8.222 0.242 1.00 85.12 142 THR A C 1
ATOM 1148 O O . THR A 1 142 ? 2.376 -7.930 0.834 1.00 85.12 142 THR A O 1
ATOM 1151 N N . ARG A 1 143 ? 4.622 -7.986 0.785 1.00 90.25 143 ARG A N 1
ATOM 1152 C CA . ARG A 1 143 ? 4.825 -7.541 2.172 1.00 90.25 143 ARG A CA 1
ATOM 1153 C C . ARG A 1 143 ? 4.410 -6.092 2.364 1.00 90.25 143 ARG A C 1
ATOM 1155 O O . ARG A 1 143 ? 3.801 -5.763 3.382 1.00 90.25 143 AR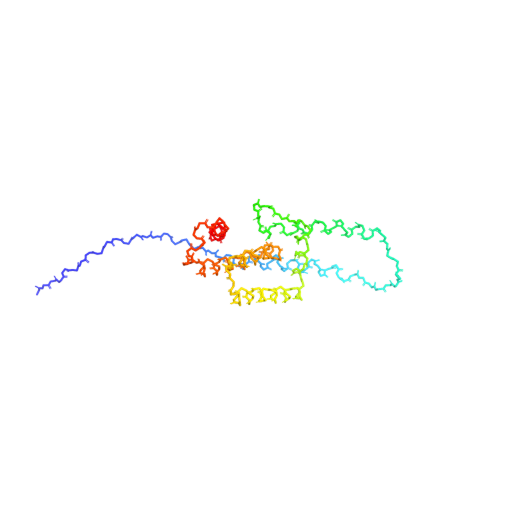G A O 1
ATOM 1162 N N . LYS A 1 144 ? 4.726 -5.213 1.410 1.00 91.50 144 LYS A N 1
ATOM 1163 C CA . LYS A 1 144 ? 4.299 -3.806 1.475 1.00 91.50 144 LYS A CA 1
ATOM 1164 C C . LYS A 1 144 ? 2.782 -3.686 1.428 1.00 91.50 144 LYS A C 1
ATOM 1166 O O . LYS A 1 144 ? 2.207 -3.009 2.279 1.00 91.50 144 LYS A O 1
ATOM 1171 N N . LYS A 1 145 ? 2.133 -4.406 0.505 1.00 93.00 145 LYS A N 1
ATOM 1172 C CA . LYS A 1 145 ? 0.667 -4.467 0.436 1.00 93.00 145 LYS A CA 1
ATOM 1173 C C . LYS A 1 145 ? 0.071 -4.973 1.750 1.00 93.00 145 LYS A C 1
ATOM 1175 O O . LYS A 1 145 ? -0.852 -4.351 2.266 1.00 93.00 145 LYS A O 1
ATOM 1180 N N . PHE A 1 146 ? 0.630 -6.041 2.318 1.00 94.56 146 PHE A N 1
ATOM 1181 C CA . PHE A 1 146 ? 0.196 -6.573 3.608 1.00 94.56 146 PHE A CA 1
ATOM 1182 C C . PHE A 1 146 ? 0.242 -5.521 4.727 1.00 94.56 146 PHE A C 1
ATOM 1184 O O . PHE A 1 146 ? -0.763 -5.307 5.400 1.00 94.56 146 PHE A O 1
ATOM 1191 N N . LYS A 1 147 ? 1.364 -4.806 4.880 1.00 95.06 147 LYS A N 1
ATOM 1192 C CA . LYS A 1 147 ? 1.510 -3.756 5.904 1.00 95.06 147 LYS A CA 1
ATOM 1193 C C . LYS A 1 147 ? 0.491 -2.628 5.745 1.00 95.06 147 LYS A C 1
ATOM 1195 O O . LYS A 1 147 ? 0.001 -2.104 6.739 1.00 95.06 147 LYS A O 1
ATOM 1200 N N . VAL A 1 148 ? 0.177 -2.239 4.509 1.00 96.12 148 VAL A N 1
ATOM 1201 C CA . VAL A 1 148 ? -0.836 -1.207 4.237 1.00 96.12 148 VAL A CA 1
ATOM 1202 C C . VAL A 1 148 ? -2.236 -1.705 4.583 1.00 96.12 148 VAL A C 1
ATOM 1204 O O . VAL A 1 148 ? -2.995 -0.972 5.210 1.00 96.12 148 VAL A O 1
ATOM 1207 N N . LEU A 1 149 ? -2.560 -2.955 4.241 1.00 96.88 149 LEU A N 1
ATOM 1208 C CA . LEU A 1 149 ? -3.824 -3.577 4.640 1.00 96.88 149 LEU A CA 1
ATOM 1209 C C . LEU A 1 149 ? -3.957 -3.633 6.167 1.00 96.88 149 LEU A C 1
ATOM 1211 O O . LEU A 1 149 ? -5.000 -3.262 6.688 1.00 96.88 149 LEU A O 1
ATOM 1215 N N . GLU A 1 150 ? -2.895 -4.026 6.873 1.00 96.81 150 GLU A N 1
ATOM 1216 C CA . GLU A 1 150 ? -2.855 -4.068 8.340 1.00 96.81 150 GLU A CA 1
ATOM 1217 C C . GLU A 1 150 ? -3.049 -2.683 8.978 1.00 96.81 150 GLU A C 1
ATOM 1219 O O . GLU A 1 150 ? -3.805 -2.535 9.938 1.00 96.81 150 GLU A O 1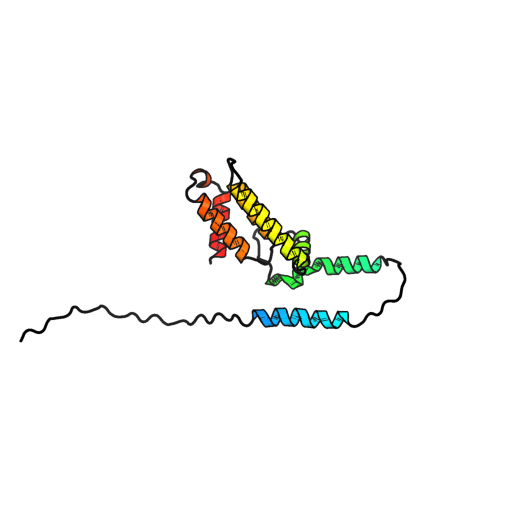
ATOM 1224 N N . LYS A 1 151 ? -2.374 -1.650 8.453 1.00 96.88 151 LYS A N 1
ATOM 1225 C CA . LYS A 1 151 ? -2.551 -0.266 8.921 1.00 96.88 151 LYS A CA 1
ATOM 1226 C C . LYS A 1 151 ? -3.998 0.192 8.720 1.00 96.88 151 LYS A C 1
ATOM 1228 O O . LYS A 1 151 ? -4.622 0.643 9.674 1.00 96.88 151 LYS A O 1
ATOM 1233 N N . CYS A 1 152 ? -4.541 -0.002 7.517 1.00 97.06 152 CYS A N 1
ATOM 1234 C CA . CYS A 1 152 ? -5.913 0.366 7.173 1.00 97.06 152 CYS A CA 1
ATOM 1235 C C . CYS A 1 152 ? -6.939 -0.292 8.106 1.00 97.06 152 CYS A C 1
ATOM 1237 O O . CYS A 1 152 ? -7.798 0.390 8.664 1.00 97.06 152 CYS A O 1
ATOM 1239 N N . THR A 1 153 ? -6.843 -1.611 8.309 1.00 96.38 153 THR A N 1
ATOM 1240 C CA . THR A 1 153 ? -7.779 -2.332 9.180 1.00 96.38 153 THR A CA 1
ATOM 1241 C C . THR A 1 153 ? -7.649 -1.896 10.632 1.00 96.38 153 THR A C 1
ATOM 1243 O O . THR A 1 153 ? -8.663 -1.750 11.310 1.00 96.38 153 THR A O 1
ATOM 1246 N N . ARG A 1 154 ? -6.429 -1.636 11.118 1.00 96.44 154 ARG A N 1
ATOM 1247 C CA . ARG A 1 154 ? -6.204 -1.137 12.481 1.00 96.44 154 ARG A CA 1
ATOM 1248 C C . ARG A 1 154 ? -6.803 0.249 12.704 1.00 96.44 154 ARG A C 1
ATOM 1250 O O . ARG A 1 154 ? -7.360 0.475 13.774 1.00 96.44 154 ARG A O 1
ATOM 1257 N N . GLU A 1 155 ? -6.680 1.150 11.736 1.00 95.62 155 GLU A N 1
ATOM 1258 C CA . GLU A 1 155 ? -7.181 2.524 11.853 1.00 95.62 155 GLU A CA 1
ATOM 1259 C C . GLU A 1 155 ? -8.705 2.613 11.731 1.00 95.62 155 GLU A C 1
ATOM 1261 O O . GLU A 1 155 ? -9.334 3.381 12.450 1.00 95.62 155 GLU A O 1
ATOM 1266 N N . LEU A 1 156 ? -9.316 1.803 10.861 1.00 95.88 156 LEU A N 1
ATOM 1267 C CA . LEU A 1 156 ? -10.748 1.901 10.560 1.00 95.88 156 LEU A CA 1
ATOM 1268 C C . LEU A 1 156 ? -11.626 0.897 11.326 1.00 95.88 156 LEU A C 1
ATOM 1270 O O . LEU A 1 156 ? -12.838 0.868 11.117 1.00 95.88 156 LEU A O 1
ATOM 1274 N N . LYS A 1 157 ? -11.062 0.046 12.197 1.00 94.88 157 LYS A N 1
ATOM 1275 C CA . LYS A 1 157 ? -11.815 -1.021 12.899 1.00 94.88 157 LYS A CA 1
ATOM 1276 C C . LYS A 1 157 ? -12.981 -0.511 13.754 1.00 94.88 157 LYS A C 1
ATOM 1278 O O . LYS A 1 157 ? -14.014 -1.174 13.813 1.00 94.88 157 LYS A O 1
ATOM 1283 N N . ASP A 1 158 ? -12.819 0.641 14.404 1.00 95.12 158 ASP A N 1
ATOM 1284 C CA . ASP A 1 158 ? -13.796 1.166 15.367 1.00 95.12 158 ASP A CA 1
ATOM 1285 C C . ASP A 1 158 ? -14.828 2.088 14.697 1.00 95.12 158 ASP A C 1
ATOM 1287 O O . ASP A 1 158 ? -15.873 2.401 15.276 1.00 95.12 158 ASP A O 1
ATOM 1291 N N . ASP A 1 159 ? -14.582 2.466 13.441 1.00 95.06 159 ASP A N 1
ATOM 1292 C CA . ASP A 1 159 ? -15.449 3.346 12.677 1.00 95.06 159 ASP A CA 1
ATOM 1293 C C . ASP A 1 159 ? -16.713 2.608 12.213 1.00 95.06 159 ASP A C 1
ATOM 1295 O O . ASP A 1 159 ? -16.706 1.731 11.340 1.00 95.06 159 ASP A O 1
ATOM 1299 N N . ARG A 1 160 ? -17.846 2.973 12.820 1.00 95.12 160 ARG A N 1
ATOM 1300 C CA . ARG A 1 160 ? -19.134 2.317 12.572 1.00 95.12 160 ARG A CA 1
ATOM 1301 C C . ARG A 1 160 ? -19.607 2.473 11.130 1.00 95.12 160 ARG A C 1
ATOM 1303 O O . ARG A 1 160 ? -20.371 1.612 10.686 1.00 95.12 160 ARG A O 1
ATOM 1310 N N . LYS A 1 161 ? -19.162 3.508 10.403 1.00 95.62 161 LYS A N 1
ATOM 1311 C CA . LYS A 1 161 ? -19.635 3.782 9.038 1.00 95.62 161 LYS A CA 1
ATOM 1312 C C . LYS A 1 161 ? -19.278 2.657 8.061 1.00 95.62 161 LYS A C 1
ATOM 1314 O O . LYS A 1 161 ? -20.035 2.389 7.135 1.00 95.62 161 LYS A O 1
ATOM 1319 N N . TYR A 1 162 ? -18.167 1.953 8.298 1.00 96.81 162 TYR A N 1
ATOM 1320 C CA . TYR A 1 162 ? -17.663 0.927 7.379 1.00 96.81 162 TYR A CA 1
ATOM 1321 C C . TYR A 1 162 ? -18.104 -0.497 7.710 1.00 96.81 162 TYR A C 1
ATOM 1323 O O . TYR A 1 162 ? -17.794 -1.415 6.952 1.00 96.81 162 TYR A O 1
ATOM 1331 N N . ARG A 1 163 ? -18.854 -0.715 8.800 1.00 93.69 163 ARG A N 1
ATOM 1332 C CA . ARG A 1 163 ? -19.272 -2.066 9.228 1.00 93.69 163 ARG A CA 1
ATOM 1333 C C . ARG A 1 163 ? -20.034 -2.835 8.145 1.00 93.69 163 ARG A C 1
ATOM 1335 O O . ARG A 1 163 ? -19.849 -4.039 8.023 1.00 93.69 163 ARG A O 1
ATOM 1342 N N . ASN A 1 164 ? -20.841 -2.127 7.353 1.00 95.00 164 ASN A N 1
ATOM 1343 C CA . ASN A 1 164 ? -21.627 -2.687 6.250 1.00 95.00 164 ASN A CA 1
ATOM 1344 C C . ASN A 1 164 ? -21.131 -2.219 4.868 1.00 95.00 164 ASN A C 1
ATOM 1346 O O 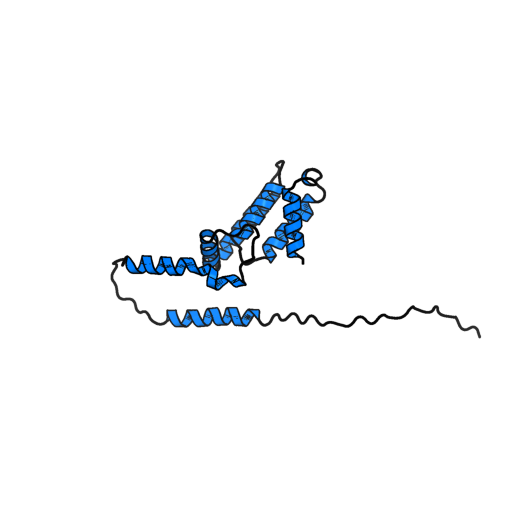. ASN A 1 164 ? -21.819 -2.418 3.868 1.00 95.00 164 ASN A O 1
ATOM 1350 N N . ASP A 1 165 ? -19.954 -1.590 4.787 1.00 97.25 165 ASP A N 1
ATOM 1351 C CA . ASP A 1 165 ? -19.384 -1.164 3.508 1.00 97.25 165 ASP A CA 1
ATOM 1352 C C . ASP A 1 165 ? -18.709 -2.359 2.816 1.00 97.25 165 ASP A C 1
ATOM 1354 O O . ASP A 1 165 ? -17.700 -2.906 3.274 1.00 97.25 165 ASP A O 1
ATOM 1358 N N . MET A 1 166 ? -19.249 -2.746 1.659 1.00 97.38 166 MET A N 1
ATOM 1359 C CA . MET A 1 166 ? -18.736 -3.848 0.842 1.00 97.38 166 MET A CA 1
ATOM 1360 C C . MET A 1 166 ? -17.259 -3.665 0.452 1.00 97.38 166 MET A C 1
ATOM 1362 O O . MET A 1 166 ? -16.531 -4.650 0.282 1.00 97.38 166 MET A O 1
ATOM 1366 N N . ARG A 1 167 ? -16.785 -2.422 0.307 1.00 97.56 167 ARG A N 1
ATOM 1367 C CA . ARG A 1 167 ? -15.381 -2.116 -0.002 1.00 97.56 167 ARG A CA 1
ATOM 1368 C C . ARG A 1 167 ? -14.471 -2.519 1.156 1.00 97.56 167 ARG A C 1
ATOM 1370 O O . ARG A 1 167 ? -13.424 -3.123 0.918 1.00 97.56 167 ARG A O 1
ATOM 1377 N N . TYR A 1 168 ? -14.897 -2.257 2.391 1.00 97.56 168 TYR A N 1
ATOM 1378 C CA . TYR A 1 168 ? -14.135 -2.604 3.587 1.00 97.56 168 TYR A CA 1
ATOM 1379 C C . TYR A 1 168 ? -14.113 -4.115 3.819 1.00 97.56 168 TYR A C 1
ATOM 1381 O O . TYR A 1 168 ? -13.051 -4.688 4.056 1.00 97.56 168 TYR A O 1
ATOM 1389 N N . VAL A 1 169 ? -15.246 -4.795 3.620 1.00 96.62 169 VAL A N 1
ATOM 1390 C CA . VAL A 1 169 ? -15.315 -6.268 3.680 1.00 96.62 169 VAL A CA 1
ATOM 1391 C C . VAL A 1 169 ? -14.355 -6.908 2.671 1.00 96.62 169 VAL A C 1
ATOM 1393 O O . VAL A 1 169 ? -13.597 -7.819 3.007 1.00 96.62 169 VAL A O 1
ATOM 1396 N N . ARG A 1 170 ? -14.316 -6.405 1.430 1.00 95.44 170 ARG A N 1
ATOM 1397 C CA . ARG A 1 170 ? -13.363 -6.882 0.412 1.00 95.44 170 ARG A CA 1
ATOM 1398 C C . ARG A 1 170 ? -11.909 -6.637 0.815 1.00 95.44 170 ARG A C 1
ATOM 1400 O O . ARG A 1 170 ? -11.064 -7.477 0.504 1.00 95.44 170 ARG A O 1
ATOM 1407 N N . LEU A 1 171 ? -11.617 -5.523 1.486 1.00 96.44 171 LEU A N 1
ATOM 1408 C CA . LEU A 1 171 ? -10.286 -5.216 2.010 1.00 96.44 171 LEU A CA 1
ATOM 1409 C C . LEU A 1 171 ? -9.879 -6.211 3.108 1.00 96.44 171 LEU A C 1
ATOM 1411 O O . LEU A 1 171 ? -8.790 -6.777 3.030 1.00 96.44 171 LEU A O 1
ATOM 1415 N N . TRP A 1 172 ? -10.774 -6.527 4.048 1.00 96.19 172 TRP A N 1
ATOM 1416 C CA . TRP A 1 172 ? -10.550 -7.564 5.064 1.00 96.19 172 TRP A CA 1
ATOM 1417 C C . TRP A 1 172 ? -10.286 -8.943 4.460 1.00 96.19 172 TRP A C 1
ATOM 1419 O O . TRP A 1 172 ? -9.350 -9.626 4.869 1.00 96.19 172 TRP A O 1
ATOM 1429 N N . ILE A 1 173 ? -11.047 -9.342 3.437 1.00 94.88 173 ILE A N 1
ATOM 1430 C CA . ILE A 1 173 ? -10.813 -10.612 2.730 1.00 94.88 173 ILE A CA 1
ATOM 1431 C C . ILE A 1 173 ? -9.414 -10.639 2.093 1.00 94.88 173 ILE A C 1
ATOM 1433 O O . ILE A 1 173 ? -8.763 -11.686 2.077 1.00 94.88 173 ILE A O 1
ATOM 1437 N N . GLN A 1 174 ? -8.940 -9.512 1.552 1.00 93.31 174 GLN A N 1
ATOM 1438 C CA . GLN A 1 174 ? -7.573 -9.421 1.029 1.00 93.31 174 GLN A CA 1
ATOM 1439 C C . GLN A 1 174 ? -6.523 -9.512 2.137 1.00 93.31 174 GLN A C 1
ATOM 1441 O O . GLN A 1 174 ? -5.506 -10.178 1.941 1.00 93.31 174 GLN A O 1
ATOM 1446 N N . TYR A 1 175 ? -6.772 -8.873 3.282 1.00 95.00 175 TYR A N 1
ATOM 1447 C CA . TYR A 1 175 ? -5.889 -8.933 4.443 1.00 95.00 175 TYR A CA 1
ATOM 1448 C C . TYR A 1 175 ? -5.742 -10.369 4.952 1.00 95.00 175 TYR A C 1
ATOM 1450 O O . TYR A 1 175 ? -4.629 -10.882 4.989 1.00 95.00 175 TYR A O 1
ATOM 1458 N N . VAL A 1 176 ? -6.856 -11.061 5.214 1.00 94.06 176 VAL A N 1
ATOM 1459 C CA . VAL A 1 176 ? -6.850 -12.451 5.701 1.00 94.06 176 VAL A CA 1
ATOM 1460 C C . VAL A 1 176 ? -6.171 -13.396 4.706 1.00 94.06 176 VAL A C 1
ATOM 1462 O O . VAL A 1 176 ? -5.354 -14.216 5.110 1.00 94.06 176 VAL A O 1
ATOM 1465 N N . ARG A 1 177 ? -6.419 -13.242 3.396 1.00 88.94 177 ARG A N 1
ATOM 1466 C CA . ARG A 1 177 ? -5.726 -14.040 2.364 1.00 88.94 177 ARG A CA 1
ATOM 1467 C C . ARG A 1 177 ? -4.208 -13.829 2.359 1.00 88.94 177 ARG A C 1
ATOM 1469 O O . ARG A 1 177 ? -3.495 -14.678 1.859 1.00 88.94 177 ARG A O 1
ATOM 1476 N N . SER A 1 178 ? -3.727 -12.690 2.843 1.00 85.50 178 SER A N 1
ATOM 1477 C CA . SER A 1 178 ? -2.294 -12.385 2.868 1.00 85.50 178 SER A CA 1
ATOM 1478 C C . SER A 1 178 ? -1.592 -12.912 4.130 1.00 85.50 178 SER A C 1
ATOM 1480 O O . SER A 1 178 ? -0.368 -12.850 4.193 1.00 85.50 178 SER A O 1
ATOM 1482 N N . VAL A 1 179 ? -2.351 -13.376 5.133 1.00 79.38 179 VAL A N 1
ATOM 1483 C CA . VAL A 1 179 ? -1.837 -13.960 6.390 1.00 79.38 179 VAL A CA 1
ATOM 1484 C C . VAL A 1 179 ? -1.737 -15.486 6.313 1.00 79.38 179 VAL A C 1
ATOM 1486 O O . VAL A 1 179 ? -0.857 -16.063 6.947 1.00 79.38 179 VAL A O 1
ATOM 1489 N N . LEU A 1 180 ? -2.663 -16.116 5.585 1.00 57.94 180 LEU A N 1
ATOM 1490 C CA . LEU A 1 180 ? -2.779 -17.566 5.404 1.00 57.94 180 LEU A CA 1
ATOM 1491 C C . LEU A 1 180 ? -1.926 -18.053 4.230 1.00 57.94 180 LEU A C 1
ATOM 1493 O O . LEU A 1 180 ? -1.332 -19.141 4.370 1.00 57.94 180 LEU A O 1
#

Secondary structure (DSSP, 8-state):
--PPPPPPPPP------------TTSHHHHHHHHHHHHHTGGGS----------HHHHHHHHHHHTTHHHHHTTTSPP-TT---HHHHHHHHHHTTSHHHHHHHHHHHHHHHHHHHH--SS-HHHHHHHHHHHHHHH-TT-HHHHHHHHHHHHHHHTT-GGGTT-HHHHHHHHHHHHHH-

InterPro domains:
  IPR013212 Mad3/Bub1 homology region 1 [PF08311] (109-178)
  IPR013212 Mad3/Bub1 homology region 1 [PS51489] (111-180)
  IPR013212 Mad3/Bub1 homology region 1 [SM00777] (104-180)
  IPR015661 Mitotic spindle checkpoint protein Bub1/Mad3 [PTHR14030] (68-177)

Foldseek 3Di:
DDDDDDDDDDDDDDDDDDPPPPCPPPVVVVVVVVVVVVVVVPPDDDDDDDDDDDVVVVVVVVVVLQCLCVVCVVQFDDDPVDDDSNLQSVLSVLVVDPVSVVVVVVVLVVLVVCLVPDDDDCSVVSLVVSLVVCVRNPRRDLPVSLVSLVVSCVVCVVPPVCPPPPSNVVSVVSNVVSVD

Radius of gyration: 25.96 Å; chains: 1; bounding box: 55×52×101 Å